Protein AF-A0A5C7M195-F1 (afdb_monomer_lite)

Radius of gyration: 13.65 Å; chains: 1; bounding box: 25×38×31 Å

Secondary structure (DSSP, 8-state):
---SSGGG--SHHHHHHHHHHHHHTTPPEEHHHHHTTTS-HHHHHHHHTTTS-EEEEEEEEE-TTS-EEEEEEEEEGGGGTTS---

Sequence (86 aa):
MTPKHLWQCQNLDEQVAWCEARLLAGATLSDPGIWLGGADPDTVIRQLRKKHDIQTVRCERKDAAGTTHKVTGWKLRNHEAGLQTT

pLDDT: mean 81.84, std 14.3, range [38.47, 93.69]

Foldseek 3Di:
DQDPALLPDPDLVSNLVNVLVCLVVFHKAWQVRSVVSVDRPCVSVVVVVVPAQKDKDWDWDADPVRDIDTTIIIHGPCPVVPPDDD

Structure (mmCIF, N/CA/C/O backbone):
data_AF-A0A5C7M195-F1
#
_entry.id   AF-A0A5C7M195-F1
#
loop_
_atom_site.group_PDB
_atom_site.id
_atom_site.type_symbol
_atom_site.label_atom_id
_atom_site.label_alt_id
_atom_site.label_comp_id
_atom_site.label_asym_id
_atom_site.label_entity_id
_atom_site.label_seq_id
_atom_site.pdbx_PDB_ins_code
_atom_site.Cartn_x
_atom_site.Cartn_y
_atom_site.Cartn_z
_atom_site.occupancy
_atom_site.B_iso_or_equiv
_atom_site.auth_seq_id
_atom_site.auth_comp_id
_atom_site.auth_asym_id
_atom_site.auth_atom_id
_atom_site.pdbx_PDB_model_num
ATOM 1 N N . MET A 1 1 ? 12.087 -12.453 -9.077 1.00 51.69 1 MET A N 1
ATOM 2 C CA . MET A 1 1 ? 12.246 -12.119 -7.643 1.00 51.69 1 MET A CA 1
ATOM 3 C C . MET A 1 1 ? 11.325 -10.954 -7.344 1.00 51.69 1 MET A C 1
ATOM 5 O O . MET A 1 1 ? 11.412 -9.970 -8.061 1.00 51.69 1 MET A O 1
ATOM 9 N N . THR A 1 2 ? 10.451 -11.053 -6.343 1.00 56.94 2 THR A N 1
ATOM 10 C CA . THR A 1 2 ? 9.655 -9.895 -5.906 1.00 56.94 2 THR A CA 1
ATOM 11 C C . THR A 1 2 ? 10.580 -8.908 -5.184 1.00 56.94 2 THR A C 1
ATOM 13 O O . THR A 1 2 ? 11.339 -9.350 -4.313 1.00 56.94 2 THR A O 1
ATOM 16 N N . PRO A 1 3 ? 10.581 -7.609 -5.534 1.00 65.06 3 PRO A N 1
ATOM 17 C CA . PRO A 1 3 ? 11.416 -6.613 -4.865 1.00 65.06 3 PRO A CA 1
ATOM 18 C C . PRO A 1 3 ? 11.159 -6.599 -3.351 1.00 65.06 3 PRO A C 1
ATOM 20 O O . PRO A 1 3 ? 10.036 -6.812 -2.895 1.00 65.06 3 PRO A O 1
ATOM 23 N N . LYS A 1 4 ? 12.199 -6.369 -2.539 1.00 73.88 4 LYS A N 1
ATOM 24 C CA . LYS A 1 4 ? 12.048 -6.346 -1.070 1.00 73.88 4 LYS A CA 1
ATOM 25 C C . LYS A 1 4 ? 11.351 -5.067 -0.604 1.00 73.88 4 LYS A C 1
ATOM 27 O O . LYS A 1 4 ? 10.589 -5.102 0.360 1.00 73.88 4 LYS A O 1
ATOM 32 N N . HIS A 1 5 ? 11.559 -3.961 -1.317 1.00 80.38 5 HIS A N 1
ATOM 33 C CA . HIS A 1 5 ? 10.959 -2.661 -1.027 1.00 80.38 5 HIS A CA 1
ATOM 34 C C . HIS A 1 5 ? 10.318 -2.041 -2.269 1.00 80.38 5 HIS A C 1
ATOM 36 O O . HIS A 1 5 ? 10.811 -2.227 -3.377 1.00 80.38 5 HIS A O 1
ATOM 42 N N . LEU A 1 6 ? 9.265 -1.242 -2.070 1.00 80.56 6 LEU A N 1
ATOM 43 C CA . LEU A 1 6 ? 8.519 -0.620 -3.166 1.00 80.56 6 LEU A CA 1
ATOM 44 C C . LEU A 1 6 ? 9.395 0.265 -4.075 1.00 80.56 6 LEU A C 1
ATOM 46 O O . LEU A 1 6 ? 9.247 0.200 -5.287 1.00 80.56 6 LEU A O 1
ATOM 50 N N . TRP A 1 7 ? 10.364 1.006 -3.520 1.00 79.88 7 TRP A N 1
ATOM 51 C CA . TRP A 1 7 ? 11.292 1.852 -4.297 1.00 79.88 7 TRP A CA 1
ATOM 52 C C . TRP A 1 7 ? 12.210 1.070 -5.253 1.00 79.88 7 TRP A C 1
ATOM 54 O O . TRP A 1 7 ? 12.848 1.666 -6.112 1.00 79.88 7 TRP A O 1
ATOM 64 N N . GLN A 1 8 ? 12.303 -0.254 -5.095 1.00 84.62 8 GLN A N 1
ATOM 65 C CA . GLN A 1 8 ? 13.098 -1.126 -5.964 1.00 84.62 8 GLN A CA 1
ATOM 66 C C . GLN A 1 8 ? 12.310 -1.622 -7.183 1.00 84.62 8 GLN A C 1
ATOM 68 O O . GLN A 1 8 ? 12.890 -2.290 -8.036 1.00 84.62 8 GLN A O 1
ATOM 73 N N . CYS A 1 9 ? 11.004 -1.351 -7.248 1.00 85.50 9 CYS A N 1
ATOM 74 C CA . CYS A 1 9 ? 10.172 -1.719 -8.388 1.00 85.50 9 CYS A CA 1
ATOM 75 C C . CYS A 1 9 ? 10.500 -0.811 -9.579 1.00 85.50 9 CYS A C 1
ATOM 77 O O . CYS A 1 9 ? 10.572 0.408 -9.430 1.00 85.50 9 CYS A O 1
ATOM 79 N N . GLN A 1 10 ? 10.672 -1.396 -10.760 1.00 84.38 10 GLN A N 1
ATOM 80 C CA . GLN A 1 10 ? 11.074 -0.677 -11.973 1.00 84.38 10 GLN A CA 1
ATOM 81 C C . GLN A 1 10 ? 9.886 -0.155 -12.789 1.00 84.38 10 GLN A C 1
ATOM 83 O O . GLN A 1 10 ? 10.057 0.685 -13.670 1.00 84.38 10 GLN A O 1
ATOM 88 N N . ASN A 1 11 ? 8.683 -0.664 -12.527 1.00 86.75 11 ASN A N 1
ATOM 89 C CA . ASN A 1 11 ? 7.469 -0.337 -13.267 1.00 86.75 11 ASN A CA 1
ATOM 90 C C . ASN A 1 11 ? 6.217 -0.475 -12.383 1.00 86.75 11 ASN A C 1
ATOM 92 O O . ASN A 1 11 ? 6.271 -0.989 -11.262 1.00 86.75 11 ASN A O 1
ATOM 96 N N . LEU A 1 12 ? 5.079 -0.012 -12.908 1.00 86.38 12 LEU A N 1
ATOM 97 C CA . LEU A 1 12 ? 3.798 -0.019 -12.201 1.00 86.38 12 LEU A CA 1
ATOM 98 C C . LEU A 1 12 ? 3.320 -1.435 -11.852 1.00 86.38 12 LEU A C 1
ATOM 100 O O . LEU A 1 12 ? 2.786 -1.638 -10.765 1.00 86.38 12 LEU A O 1
ATOM 104 N N . ASP A 1 13 ? 3.523 -2.414 -12.732 1.00 87.56 13 ASP A N 1
ATOM 105 C CA . ASP A 1 13 ? 3.064 -3.787 -12.496 1.00 87.56 13 ASP A CA 1
ATOM 106 C C . ASP A 1 13 ? 3.806 -4.427 -11.315 1.00 87.56 13 ASP A C 1
ATOM 108 O O . ASP A 1 13 ? 3.189 -5.056 -10.453 1.00 87.56 13 ASP A O 1
ATOM 112 N N . GLU A 1 14 ? 5.117 -4.197 -11.207 1.00 87.50 14 GLU A N 1
ATOM 113 C CA . GLU A 1 14 ? 5.919 -4.610 -10.053 1.00 87.50 14 GLU A CA 1
ATOM 114 C C . GLU A 1 14 ? 5.473 -3.914 -8.763 1.00 87.50 14 GLU A C 1
ATOM 116 O O . GLU A 1 14 ? 5.373 -4.561 -7.718 1.00 87.50 14 GLU A O 1
ATOM 121 N N . GLN A 1 15 ? 5.153 -2.618 -8.828 1.00 86.88 15 GLN A N 1
ATOM 122 C CA . GLN A 1 15 ? 4.643 -1.862 -7.679 1.00 86.88 15 GLN A CA 1
ATOM 123 C C . GLN A 1 15 ? 3.285 -2.399 -7.209 1.00 86.88 15 GLN A C 1
ATOM 125 O O . GLN A 1 15 ? 3.070 -2.567 -6.004 1.00 86.88 15 GLN A O 1
ATOM 130 N N . VAL A 1 16 ? 2.382 -2.710 -8.144 1.00 90.62 16 VAL A N 1
ATOM 131 C CA . VAL A 1 16 ? 1.075 -3.321 -7.862 1.00 90.62 16 VAL A CA 1
ATOM 132 C C . VAL A 1 16 ? 1.261 -4.699 -7.233 1.00 90.62 16 VAL A C 1
ATOM 134 O O . VAL A 1 16 ? 0.694 -4.942 -6.169 1.00 90.62 16 VAL A O 1
ATOM 137 N N . ALA A 1 17 ? 2.097 -5.563 -7.814 1.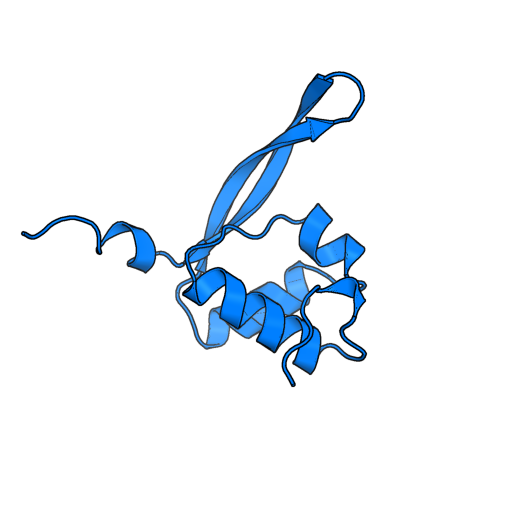00 90.12 17 ALA A N 1
ATOM 138 C CA . ALA A 1 17 ? 2.372 -6.897 -7.279 1.00 90.12 17 ALA A CA 1
ATOM 139 C C . ALA A 1 17 ? 3.007 -6.846 -5.878 1.00 90.12 17 ALA A C 1
ATOM 141 O O . ALA A 1 17 ? 2.670 -7.643 -4.999 1.00 90.12 17 ALA A O 1
ATOM 142 N N . TRP A 1 18 ? 3.895 -5.879 -5.630 1.00 91.00 18 TRP A N 1
ATOM 143 C CA . TRP A 1 18 ? 4.477 -5.666 -4.307 1.00 91.00 18 TRP A CA 1
ATOM 144 C C . TRP A 1 18 ? 3.419 -5.238 -3.284 1.00 91.00 18 TRP A C 1
ATOM 146 O O . TRP A 1 18 ? 3.349 -5.788 -2.182 1.00 91.00 18 TRP A O 1
ATOM 156 N N . CYS A 1 19 ? 2.571 -4.272 -3.647 1.00 91.00 19 CYS A N 1
ATOM 157 C CA . CYS A 1 19 ? 1.501 -3.781 -2.781 1.00 91.00 19 CYS A CA 1
ATOM 158 C C . CYS A 1 19 ? 0.475 -4.880 -2.478 1.00 91.00 19 CYS A C 1
ATOM 160 O O . CYS A 1 19 ? 0.066 -5.037 -1.328 1.00 91.00 19 CYS A O 1
ATOM 162 N N . GLU A 1 20 ? 0.117 -5.680 -3.482 1.00 91.69 20 GLU A N 1
ATOM 163 C CA . GLU A 1 20 ? -0.735 -6.862 -3.351 1.00 91.69 20 GLU A CA 1
ATOM 164 C C . GLU A 1 20 ? -0.164 -7.850 -2.330 1.00 91.69 20 GLU A C 1
ATOM 166 O O . GLU A 1 20 ? -0.843 -8.193 -1.364 1.00 91.69 20 GLU A O 1
ATOM 171 N N . ALA A 1 21 ? 1.109 -8.235 -2.475 1.00 90.50 21 ALA A N 1
ATOM 172 C CA . ALA A 1 21 ? 1.769 -9.167 -1.562 1.00 90.50 21 ALA A CA 1
ATOM 173 C C . ALA A 1 21 ? 1.790 -8.658 -0.110 1.00 90.50 21 ALA A C 1
ATOM 175 O O . ALA A 1 21 ? 1.628 -9.433 0.830 1.00 90.50 21 ALA A O 1
ATOM 176 N N . ARG A 1 22 ? 1.964 -7.347 0.096 1.00 89.38 22 ARG A N 1
ATOM 177 C CA . ARG A 1 22 ? 1.976 -6.744 1.438 1.00 89.38 22 ARG A CA 1
ATOM 178 C C . ARG A 1 22 ? 0.585 -6.694 2.056 1.00 89.38 22 ARG A C 1
ATOM 180 O O . ARG A 1 22 ? 0.449 -7.025 3.231 1.00 89.38 22 ARG A O 1
ATOM 187 N N . LEU A 1 23 ? -0.430 -6.327 1.279 1.00 90.50 23 LEU A N 1
ATOM 188 C CA . LEU A 1 23 ? -1.824 -6.352 1.720 1.00 90.50 23 LEU A CA 1
ATOM 189 C C . LEU A 1 23 ? -2.266 -7.774 2.086 1.00 90.50 23 LEU A C 1
ATOM 191 O O . LEU A 1 23 ? -2.861 -7.965 3.143 1.00 90.50 23 LEU A O 1
ATOM 195 N N . LEU A 1 24 ? -1.921 -8.765 1.257 1.00 88.69 24 LEU A N 1
ATOM 196 C CA . LEU A 1 24 ? -2.191 -10.187 1.505 1.00 88.69 24 LEU A CA 1
ATOM 197 C C . LEU A 1 24 ? -1.432 -10.745 2.716 1.00 88.69 24 LEU A C 1
ATOM 199 O O . LEU A 1 24 ? -1.879 -11.712 3.315 1.00 88.69 24 LEU A O 1
ATOM 203 N N . ALA A 1 25 ? -0.314 -10.130 3.105 1.00 87.56 25 ALA A N 1
ATOM 204 C CA . ALA A 1 25 ? 0.390 -10.435 4.350 1.00 87.56 25 ALA A CA 1
ATOM 205 C C . ALA A 1 25 ? -0.207 -9.714 5.580 1.00 87.56 25 ALA A C 1
ATOM 207 O O . ALA A 1 25 ? 0.400 -9.718 6.650 1.00 87.56 25 ALA A O 1
ATOM 208 N N . GLY A 1 26 ? -1.354 -9.041 5.432 1.00 85.94 26 GLY A N 1
ATOM 209 C CA . GLY A 1 26 ? -2.027 -8.299 6.499 1.00 85.94 26 GLY A CA 1
ATOM 210 C C . GLY A 1 26 ? -1.447 -6.909 6.778 1.00 85.94 26 GLY A C 1
ATOM 211 O O . GLY A 1 26 ? -1.835 -6.268 7.756 1.00 85.94 26 GLY A O 1
ATOM 212 N N . ALA A 1 27 ? -0.527 -6.406 5.948 1.00 87.62 27 ALA A N 1
ATOM 213 C CA . ALA A 1 27 ? -0.001 -5.058 6.126 1.00 87.62 27 ALA A CA 1
ATOM 214 C C . ALA A 1 27 ? -1.055 -4.001 5.765 1.00 87.62 27 ALA A C 1
ATOM 216 O O . ALA A 1 27 ? -1.875 -4.182 4.867 1.00 87.62 27 ALA A O 1
ATOM 217 N N . THR A 1 28 ? -0.978 -2.846 6.426 1.00 90.38 28 THR A N 1
ATOM 218 C CA . THR A 1 28 ? -1.688 -1.638 5.992 1.00 90.38 28 THR A CA 1
ATOM 219 C C . THR A 1 28 ? -0.740 -0.786 5.158 1.00 90.38 28 THR A C 1
ATOM 221 O O . THR A 1 28 ? 0.342 -0.420 5.622 1.00 90.38 28 THR A O 1
ATOM 224 N N . LEU A 1 29 ? -1.131 -0.468 3.927 1.00 89.94 29 LEU A N 1
ATOM 225 C CA . LEU A 1 29 ? -0.389 0.459 3.073 1.00 89.94 29 LEU A CA 1
ATOM 226 C C . LEU A 1 29 ? -0.851 1.887 3.352 1.00 89.94 29 LEU A C 1
ATOM 228 O O . LEU A 1 29 ? -2.031 2.106 3.598 1.00 89.94 29 LEU A O 1
ATOM 232 N N . SER A 1 30 ? 0.057 2.859 3.316 1.00 88.31 30 SER A N 1
ATOM 233 C CA . SER A 1 30 ? -0.273 4.280 3.495 1.00 88.31 30 SER A CA 1
ATOM 234 C C . SER A 1 30 ? 0.085 5.080 2.255 1.00 88.31 30 SER A C 1
ATOM 236 O O . SER A 1 30 ? 1.016 4.715 1.535 1.00 88.31 30 SER A O 1
ATOM 238 N N . ASP A 1 31 ? -0.631 6.180 2.043 1.00 83.38 31 ASP A N 1
ATOM 239 C CA . ASP A 1 31 ? -0.457 7.073 0.898 1.00 83.38 31 ASP A CA 1
ATOM 240 C C . ASP A 1 31 ? 1.003 7.539 0.708 1.00 83.38 31 ASP A C 1
ATOM 242 O O . ASP A 1 31 ? 1.578 7.234 -0.342 1.00 83.38 31 ASP A O 1
ATOM 246 N N . PRO A 1 32 ? 1.705 8.067 1.739 1.00 77.56 32 PRO A N 1
ATOM 247 C CA . PRO A 1 32 ? 3.118 8.418 1.596 1.00 77.56 32 PRO A CA 1
ATOM 248 C C . PRO A 1 32 ? 4.011 7.212 1.289 1.00 77.56 32 PRO A C 1
ATOM 250 O O . PRO A 1 32 ? 5.039 7.350 0.637 1.00 77.56 32 PRO A O 1
ATOM 253 N N . GLY A 1 33 ? 3.649 6.025 1.786 1.00 77.81 33 GLY A N 1
ATOM 254 C CA . GLY A 1 33 ? 4.420 4.804 1.565 1.00 77.81 33 GLY A CA 1
ATOM 255 C C . GLY A 1 33 ? 4.382 4.341 0.111 1.00 77.81 33 GLY A C 1
ATOM 256 O O . GLY A 1 33 ? 5.405 3.886 -0.394 1.00 77.81 33 GLY A O 1
ATOM 257 N N . ILE A 1 34 ? 3.231 4.481 -0.555 1.00 79.56 34 ILE A N 1
ATOM 258 C CA . ILE A 1 34 ? 3.087 4.142 -1.975 1.00 79.56 34 ILE A CA 1
ATOM 259 C C . ILE A 1 34 ? 3.715 5.230 -2.851 1.00 79.56 34 ILE A C 1
ATOM 261 O O . ILE A 1 34 ? 4.483 4.919 -3.761 1.00 79.56 34 ILE A O 1
ATOM 265 N N . TRP A 1 35 ? 3.471 6.498 -2.510 1.00 81.06 35 TRP A N 1
ATOM 266 C CA . TRP A 1 35 ? 3.994 7.643 -3.252 1.00 81.06 35 TRP A CA 1
ATOM 267 C C . TRP A 1 35 ? 5.529 7.676 -3.282 1.00 81.06 35 TRP A C 1
ATOM 269 O O . TRP A 1 35 ? 6.131 7.830 -4.342 1.00 81.06 35 TRP A O 1
ATOM 279 N N . LEU A 1 36 ? 6.189 7.421 -2.143 1.00 74.25 36 LEU A N 1
ATOM 280 C CA . LEU A 1 36 ? 7.657 7.328 -2.063 1.00 74.25 36 LEU A CA 1
ATOM 281 C C . LEU A 1 36 ? 8.244 6.155 -2.865 1.00 74.25 36 LEU A C 1
ATOM 283 O O . LEU A 1 36 ? 9.442 6.135 -3.134 1.00 74.25 36 LEU A O 1
ATOM 287 N N . GLY A 1 37 ? 7.420 5.179 -3.248 1.00 71.38 37 GLY A N 1
ATOM 288 C CA . GLY A 1 37 ? 7.801 4.105 -4.160 1.00 71.38 37 GLY A CA 1
ATOM 289 C C . GLY A 1 37 ? 7.797 4.498 -5.637 1.00 71.38 37 GLY A C 1
ATOM 290 O O . GLY A 1 37 ? 8.136 3.662 -6.470 1.00 71.38 37 GLY A O 1
ATOM 291 N N . GLY A 1 38 ? 7.411 5.738 -5.962 1.00 74.12 38 GLY A N 1
ATOM 292 C CA . GLY A 1 38 ? 7.349 6.262 -7.328 1.00 74.12 38 GLY A CA 1
ATOM 293 C C . GLY A 1 38 ? 6.029 5.993 -8.053 1.00 74.12 38 GLY A C 1
ATOM 294 O O . GLY A 1 38 ? 5.949 6.230 -9.255 1.00 74.12 38 GLY A O 1
ATOM 295 N N . ALA A 1 39 ? 5.007 5.494 -7.352 1.00 77.19 39 ALA A N 1
ATOM 296 C CA . ALA A 1 39 ? 3.687 5.220 -7.914 1.00 77.19 39 ALA A CA 1
ATOM 297 C C . ALA A 1 39 ? 2.668 6.271 -7.472 1.00 77.19 39 ALA A C 1
ATOM 299 O O . ALA A 1 39 ? 2.706 6.727 -6.331 1.00 77.19 39 ALA A O 1
ATOM 300 N N . ASP A 1 40 ? 1.688 6.562 -8.326 1.00 85.75 40 ASP A N 1
ATOM 301 C CA . ASP A 1 40 ? 0.457 7.218 -7.888 1.00 85.75 40 ASP A CA 1
ATOM 302 C C . ASP A 1 40 ? -0.373 6.241 -7.018 1.00 85.75 40 ASP A C 1
ATOM 304 O O . ASP A 1 40 ? -0.808 5.197 -7.531 1.00 85.75 40 ASP A O 1
ATOM 308 N N . PRO A 1 41 ? -0.594 6.529 -5.716 1.00 86.19 41 PRO A N 1
ATOM 309 C CA . PRO A 1 41 ? -1.277 5.615 -4.801 1.00 86.19 41 PRO A CA 1
ATOM 310 C C . PRO A 1 41 ? -2.680 5.234 -5.267 1.00 86.19 41 PRO A C 1
ATOM 312 O O . PRO A 1 41 ? -3.058 4.061 -5.210 1.00 86.19 41 PRO A O 1
ATOM 315 N N . ASP A 1 42 ? -3.428 6.197 -5.800 1.00 87.69 42 ASP A N 1
ATOM 316 C CA . ASP A 1 42 ? -4.790 5.973 -6.276 1.00 87.69 42 ASP A CA 1
ATOM 317 C C . ASP A 1 42 ? -4.820 5.011 -7.465 1.00 87.69 42 ASP A C 1
ATOM 319 O O . ASP A 1 42 ? -5.676 4.123 -7.537 1.00 87.69 42 ASP A O 1
ATOM 323 N N . THR A 1 43 ? -3.861 5.122 -8.384 1.00 90.50 43 THR A N 1
ATOM 324 C CA . THR A 1 43 ? -3.730 4.199 -9.513 1.00 90.50 43 THR A CA 1
ATOM 325 C C . THR A 1 43 ? -3.430 2.776 -9.060 1.00 90.50 43 THR A C 1
ATOM 327 O O . THR A 1 43 ? -4.117 1.854 -9.512 1.00 90.50 43 THR A O 1
ATOM 330 N N . VAL A 1 44 ? -2.482 2.587 -8.139 1.00 90.88 44 VAL A N 1
ATOM 331 C CA . VAL A 1 44 ? -2.147 1.262 -7.590 1.00 90.88 44 VAL A CA 1
ATOM 332 C C . VAL A 1 44 ? -3.361 0.644 -6.894 1.00 90.88 44 VAL A C 1
ATOM 334 O O . VAL A 1 44 ? -3.782 -0.466 -7.226 1.00 90.88 44 VAL A O 1
ATOM 337 N N . ILE A 1 45 ? -3.987 1.378 -5.972 1.00 92.44 45 ILE A N 1
ATOM 338 C CA . IL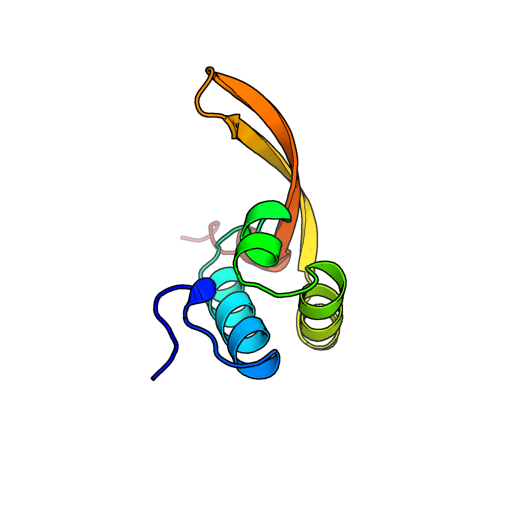E A 1 45 ? -5.121 0.869 -5.194 1.00 92.44 45 ILE A CA 1
ATOM 339 C C . ILE A 1 45 ? -6.338 0.597 -6.081 1.00 92.44 45 ILE A C 1
ATOM 341 O O . ILE A 1 45 ? -7.028 -0.404 -5.888 1.00 92.44 45 ILE A O 1
ATOM 345 N N . ARG A 1 46 ? -6.597 1.432 -7.093 1.00 93.25 46 ARG A N 1
ATOM 346 C CA . ARG A 1 46 ? -7.668 1.204 -8.075 1.00 93.25 46 ARG A CA 1
ATOM 347 C C . ARG A 1 46 ? -7.470 -0.092 -8.853 1.00 93.25 46 ARG A C 1
ATOM 349 O O . ARG A 1 46 ? -8.456 -0.773 -9.118 1.00 93.25 46 ARG A O 1
ATOM 356 N N . GLN A 1 47 ? -6.239 -0.448 -9.226 1.00 92.75 47 GLN A N 1
ATOM 357 C CA . GLN A 1 47 ? -5.976 -1.740 -9.864 1.00 92.75 47 GLN A CA 1
ATOM 358 C C . GLN A 1 47 ? -6.219 -2.903 -8.903 1.00 92.75 47 GLN A C 1
ATOM 360 O O . GLN A 1 47 ? -6.876 -3.876 -9.272 1.00 92.75 47 GLN A O 1
ATOM 365 N N . LEU A 1 48 ? -5.754 -2.779 -7.660 1.00 92.44 48 LEU A N 1
ATOM 366 C CA . LEU A 1 48 ? -5.911 -3.823 -6.651 1.00 92.44 48 LEU A CA 1
ATOM 367 C C . LEU A 1 48 ? -7.379 -4.047 -6.265 1.00 92.44 48 LEU A C 1
ATOM 369 O O . LEU A 1 48 ? -7.800 -5.189 -6.107 1.00 92.44 48 LEU A O 1
ATOM 373 N N . ARG A 1 49 ? -8.192 -2.986 -6.214 1.00 93.69 49 ARG A N 1
ATOM 374 C CA . ARG A 1 49 ? -9.642 -3.060 -5.955 1.00 93.69 49 ARG A CA 1
ATOM 375 C C . ARG A 1 49 ? -10.436 -3.826 -7.009 1.00 93.69 49 ARG A C 1
ATOM 377 O O . ARG A 1 49 ? -11.546 -4.258 -6.726 1.00 93.69 49 ARG A O 1
ATOM 384 N N . LYS A 1 50 ? -9.891 -4.017 -8.214 1.00 93.31 50 LYS A N 1
ATOM 385 C CA . LYS A 1 50 ? -10.517 -4.883 -9.229 1.00 93.31 50 LYS A CA 1
ATOM 386 C C . LYS A 1 50 ? -10.423 -6.367 -8.862 1.00 93.31 50 LYS A C 1
ATOM 388 O O . LYS A 1 50 ? -11.160 -7.166 -9.425 1.00 93.31 50 LYS A O 1
ATOM 393 N N . LYS A 1 51 ? -9.490 -6.727 -7.975 1.00 92.50 51 LYS A N 1
ATOM 394 C CA . LYS A 1 51 ? -9.157 -8.111 -7.612 1.00 92.50 51 LYS A CA 1
ATOM 395 C C . LYS A 1 51 ? -9.449 -8.431 -6.143 1.00 92.50 51 LYS A C 1
ATOM 397 O O . LYS A 1 51 ? -9.746 -9.575 -5.828 1.00 92.50 51 LYS A O 1
ATOM 402 N N . HIS A 1 52 ? -9.374 -7.434 -5.260 1.00 91.12 52 HIS A N 1
ATOM 403 C CA . HIS A 1 52 ? -9.447 -7.602 -3.807 1.00 91.12 52 HIS A CA 1
ATOM 404 C C . HIS A 1 52 ? -10.428 -6.626 -3.163 1.00 91.12 52 HIS A C 1
ATOM 406 O O . HIS A 1 52 ? -10.517 -5.467 -3.571 1.00 91.12 52 HIS A O 1
ATOM 412 N N . ASP A 1 53 ? -11.091 -7.055 -2.086 1.00 93.12 53 ASP A N 1
ATOM 413 C CA . ASP A 1 53 ? -11.914 -6.161 -1.265 1.00 93.12 53 ASP A CA 1
ATOM 414 C C . ASP A 1 53 ? -11.035 -5.332 -0.313 1.00 93.12 53 ASP A C 1
ATOM 416 O O . ASP A 1 53 ? -10.701 -5.738 0.806 1.00 93.12 53 ASP A O 1
ATOM 420 N N . ILE A 1 54 ? -10.608 -4.166 -0.800 1.00 92.88 54 ILE A N 1
ATOM 421 C CA . ILE A 1 54 ? -9.727 -3.238 -0.088 1.00 92.88 54 ILE A CA 1
ATOM 422 C C . ILE A 1 54 ? -10.538 -2.085 0.490 1.00 92.88 54 ILE A C 1
ATOM 424 O O . ILE A 1 54 ? -11.079 -1.244 -0.240 1.00 92.88 54 ILE A O 1
ATOM 428 N N . GLN A 1 55 ? -10.513 -1.971 1.814 1.00 93.38 55 GLN A N 1
ATOM 429 C CA . GLN A 1 55 ? -11.093 -0.841 2.527 1.00 93.38 55 GLN A CA 1
ATOM 430 C C . GLN A 1 55 ? -10.068 0.277 2.742 1.00 93.38 55 GLN A C 1
ATOM 432 O O . GLN A 1 55 ? -8.883 0.032 2.976 1.00 93.38 55 GLN A O 1
ATOM 437 N N . THR A 1 56 ? -10.546 1.519 2.673 1.00 92.44 56 THR A N 1
ATOM 438 C CA . THR A 1 56 ? -9.776 2.696 3.086 1.00 92.44 56 THR A CA 1
ATOM 439 C C . THR A 1 56 ? -9.880 2.852 4.599 1.00 92.44 56 THR A C 1
ATOM 441 O O . THR A 1 56 ? -10.974 2.801 5.155 1.00 92.44 56 THR A O 1
ATOM 444 N N . VAL A 1 57 ? -8.751 3.082 5.257 1.00 90.25 57 VAL A N 1
ATOM 445 C CA . VAL A 1 57 ? -8.647 3.333 6.697 1.00 90.25 57 VAL A CA 1
ATOM 446 C C . VAL A 1 57 ? -7.927 4.654 6.956 1.00 90.25 57 VAL A C 1
ATOM 448 O O . VAL A 1 57 ? -7.189 5.158 6.108 1.00 90.25 57 VAL A O 1
ATOM 451 N N . ARG A 1 58 ? -8.153 5.240 8.133 1.00 89.06 58 ARG A N 1
ATOM 452 C CA . ARG A 1 58 ? -7.370 6.381 8.618 1.00 89.06 58 ARG A CA 1
ATOM 453 C C . ARG A 1 58 ? -6.252 5.848 9.500 1.00 89.06 58 ARG A C 1
ATOM 455 O O . ARG A 1 58 ? -6.525 5.158 10.475 1.00 89.06 58 ARG A O 1
ATOM 462 N N . CYS A 1 59 ? -5.018 6.170 9.142 1.00 84.69 59 CYS A N 1
ATOM 463 C CA . CYS A 1 59 ? -3.836 5.798 9.905 1.00 84.69 59 CYS A CA 1
ATOM 464 C C . CYS A 1 59 ? -3.222 7.042 10.534 1.00 84.69 59 CYS A C 1
ATOM 466 O O . CYS A 1 59 ? -3.348 8.147 10.006 1.00 84.69 59 CYS A O 1
ATOM 468 N N . GLU A 1 60 ? -2.512 6.851 11.635 1.00 87.44 60 GLU A N 1
ATOM 469 C CA . GLU A 1 60 ? -1.715 7.898 12.257 1.00 87.44 60 GLU A CA 1
ATOM 470 C C . GLU A 1 60 ? -0.235 7.585 12.053 1.00 87.44 60 GLU A C 1
ATOM 472 O O . GLU A 1 60 ? 0.212 6.456 12.261 1.00 87.44 60 GLU A O 1
ATOM 477 N N . ARG A 1 61 ? 0.532 8.582 11.612 1.00 81.06 61 ARG A N 1
ATOM 478 C CA . ARG A 1 61 ? 1.981 8.478 11.448 1.00 81.06 61 ARG A CA 1
ATOM 479 C C . ARG A 1 61 ? 2.648 9.613 12.202 1.00 81.06 61 ARG A C 1
ATOM 481 O O . ARG A 1 61 ? 2.308 10.771 11.987 1.00 81.06 61 ARG A O 1
ATOM 488 N N . LYS A 1 62 ? 3.628 9.285 13.041 1.00 83.94 62 LYS A N 1
ATOM 489 C CA . LYS A 1 62 ? 4.507 10.290 13.639 1.00 83.94 62 LYS A CA 1
ATOM 490 C C . LYS A 1 62 ? 5.637 10.646 12.683 1.00 83.94 62 LYS A C 1
ATOM 492 O O . LYS A 1 62 ? 6.243 9.753 12.086 1.00 83.94 62 LYS A O 1
ATOM 497 N N . ASP A 1 63 ? 5.886 11.936 12.516 1.00 83.19 63 ASP A N 1
ATOM 498 C CA . ASP A 1 63 ? 7.062 12.432 11.807 1.00 83.19 63 ASP A CA 1
ATOM 499 C C . ASP A 1 63 ? 8.306 12.453 12.714 1.00 83.19 63 ASP A C 1
ATOM 501 O O . ASP A 1 63 ? 8.254 12.085 13.890 1.00 83.19 63 ASP A O 1
ATOM 505 N N . ALA A 1 64 ? 9.443 12.875 12.153 1.00 81.62 64 ALA A N 1
ATOM 506 C CA . ALA A 1 64 ? 10.711 12.962 12.878 1.00 81.62 64 ALA A CA 1
ATOM 507 C C . ALA A 1 64 ? 10.704 14.013 14.006 1.00 81.62 64 ALA A C 1
ATOM 509 O O . ALA A 1 64 ? 11.513 13.918 14.924 1.00 81.62 64 ALA A O 1
ATOM 510 N N . ALA A 1 65 ? 9.790 14.987 13.959 1.00 89.19 65 ALA A N 1
ATOM 511 C CA . ALA A 1 65 ? 9.597 15.990 15.004 1.00 89.19 65 ALA A CA 1
ATOM 512 C C . ALA A 1 65 ? 8.627 15.514 16.107 1.00 89.19 65 ALA A C 1
ATOM 514 O O . ALA A 1 65 ? 8.384 16.238 17.069 1.00 89.19 65 ALA A O 1
ATOM 515 N N . GLY A 1 66 ? 8.070 14.303 15.985 1.00 89.00 66 GLY A N 1
ATOM 516 C CA . GLY A 1 66 ? 7.111 13.729 16.929 1.00 89.00 66 GLY A CA 1
ATOM 517 C C . GLY A 1 66 ? 5.656 14.143 16.688 1.00 89.00 66 GLY A C 1
ATOM 518 O O . GLY A 1 66 ? 4.773 13.721 17.442 1.00 89.00 66 GLY A O 1
ATOM 519 N N . THR A 1 67 ? 5.373 14.911 15.635 1.00 90.56 67 THR A N 1
ATOM 520 C CA . THR A 1 67 ? 4.014 15.343 15.287 1.00 90.56 67 THR A CA 1
ATOM 521 C C . THR A 1 67 ? 3.246 14.183 14.672 1.00 90.56 67 THR A C 1
ATOM 523 O O . THR A 1 67 ? 3.753 13.480 13.798 1.00 90.56 67 THR A O 1
ATOM 526 N N . THR A 1 68 ? 2.009 13.969 15.126 1.00 89.25 68 THR A N 1
ATOM 527 C CA . THR A 1 68 ? 1.144 12.900 14.612 1.00 89.25 68 THR A CA 1
ATOM 528 C C . THR A 1 68 ? 0.282 13.423 13.471 1.00 89.25 68 THR A C 1
ATOM 530 O O . THR A 1 68 ? -0.519 14.336 13.654 1.00 89.25 68 THR A O 1
ATOM 533 N N . HIS A 1 69 ? 0.421 12.807 12.303 1.00 82.31 69 HIS A N 1
ATOM 534 C CA . HIS A 1 69 ? -0.321 13.136 11.092 1.00 82.31 69 HIS A CA 1
ATOM 535 C C . HIS A 1 69 ? -1.349 12.056 10.791 1.00 82.31 69 HIS A C 1
ATOM 537 O O . HIS A 1 69 ? -1.030 10.865 10.794 1.00 82.31 69 HIS A O 1
ATOM 543 N N . LYS A 1 70 ? -2.577 12.475 10.481 1.00 86.50 70 LYS A N 1
ATOM 544 C CA . LYS A 1 70 ? -3.615 11.576 9.972 1.00 86.50 70 LYS A CA 1
ATOM 545 C C . LYS A 1 70 ? -3.404 11.384 8.477 1.00 86.50 70 LYS A C 1
ATOM 547 O O . LYS A 1 70 ? -3.502 12.338 7.712 1.00 86.50 70 LYS A O 1
ATOM 552 N N . VAL A 1 71 ? -3.148 10.152 8.065 1.00 87.69 71 VAL A N 1
ATOM 553 C CA . VAL A 1 71 ? -2.921 9.782 6.667 1.00 87.69 71 VAL A CA 1
ATOM 554 C C . VAL A 1 71 ? -3.966 8.781 6.198 1.00 87.69 71 VAL A C 1
ATOM 556 O O . VAL A 1 71 ? -4.585 8.059 6.985 1.00 87.69 71 VAL A O 1
ATOM 559 N N . THR A 1 72 ? -4.183 8.750 4.890 1.00 89.69 72 THR A N 1
ATOM 560 C CA . THR A 1 72 ? -4.996 7.716 4.255 1.00 89.69 72 THR A CA 1
ATOM 561 C C . THR A 1 72 ? -4.184 6.427 4.169 1.00 89.69 72 THR A C 1
ATOM 563 O O . THR A 1 72 ? -3.008 6.444 3.796 1.00 89.69 72 THR A O 1
ATOM 566 N N . GLY A 1 73 ? -4.806 5.312 4.535 1.00 91.00 73 GLY A N 1
ATOM 567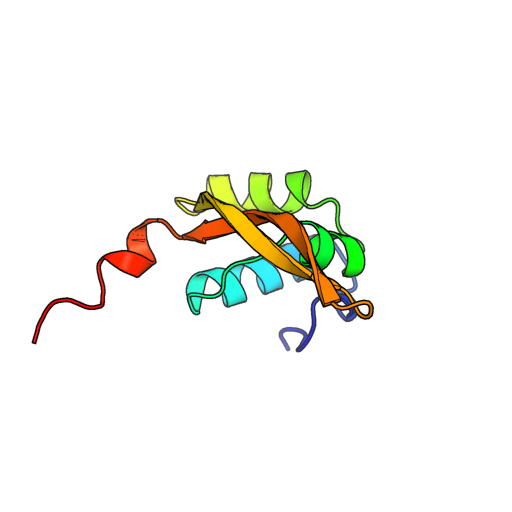 C CA . GLY A 1 73 ? -4.252 3.983 4.340 1.00 91.00 73 GLY A CA 1
ATOM 568 C C . GLY A 1 73 ? -5.271 3.008 3.769 1.00 91.00 73 GLY A C 1
ATOM 569 O O . GLY A 1 73 ? -6.460 3.309 3.657 1.00 91.00 73 GLY A O 1
ATOM 570 N N . TRP A 1 74 ? -4.794 1.824 3.408 1.00 93.31 74 TRP A N 1
ATOM 571 C CA . TRP A 1 74 ? -5.584 0.767 2.795 1.00 93.31 74 TRP A CA 1
ATOM 572 C C . TRP A 1 74 ? -5.203 -0.587 3.381 1.00 93.31 74 TRP A C 1
ATOM 574 O O . TRP A 1 74 ? -4.020 -0.884 3.562 1.00 93.31 74 TRP A O 1
ATOM 584 N N . LYS A 1 75 ? -6.219 -1.405 3.664 1.00 92.81 75 LYS A N 1
ATOM 585 C CA . LYS A 1 75 ? -6.077 -2.778 4.167 1.00 92.81 75 LYS A CA 1
ATOM 586 C C . LYS A 1 75 ? -7.117 -3.692 3.515 1.00 92.81 75 LYS A C 1
ATOM 588 O O . LYS A 1 75 ? -8.165 -3.216 3.073 1.00 92.81 75 LYS A O 1
ATOM 593 N N . LEU A 1 76 ? -6.856 -4.997 3.473 1.00 92.00 76 LEU A N 1
ATOM 594 C CA . LEU A 1 76 ? -7.866 -5.977 3.053 1.00 92.00 76 LEU A CA 1
ATOM 595 C C . LEU A 1 76 ? -8.986 -6.055 4.093 1.00 92.00 76 LEU A C 1
ATOM 597 O O . LEU A 1 76 ? -8.714 -6.116 5.293 1.00 92.00 76 LEU A O 1
ATOM 601 N N . ARG A 1 77 ? -10.249 -6.067 3.650 1.00 86.06 77 ARG A N 1
ATO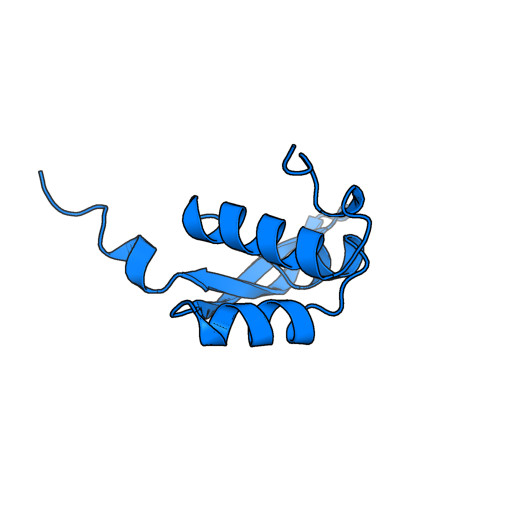M 602 C CA . ARG A 1 77 ? -11.400 -6.166 4.561 1.00 86.06 77 ARG A CA 1
ATOM 603 C C . ARG A 1 77 ? -11.467 -7.518 5.273 1.00 86.06 77 ARG A C 1
ATOM 605 O O . ARG A 1 77 ? -11.757 -7.568 6.461 1.00 86.06 77 ARG A O 1
ATOM 612 N N . ASN A 1 78 ? -11.096 -8.591 4.583 1.00 71.56 78 ASN A N 1
ATOM 613 C CA . ASN A 1 78 ? -11.222 -9.957 5.099 1.00 71.56 78 ASN A CA 1
ATOM 614 C C . ASN A 1 78 ? -10.100 -10.380 6.064 1.00 71.56 78 ASN A C 1
ATOM 616 O O . ASN A 1 78 ? -10.188 -11.449 6.657 1.00 71.56 78 ASN A O 1
ATOM 620 N N . HIS A 1 79 ? -9.062 -9.561 6.263 1.00 57.28 79 HIS A N 1
ATOM 621 C CA . HIS A 1 79 ? -7.936 -9.925 7.132 1.00 57.28 79 HIS A CA 1
ATOM 622 C C . HIS A 1 79 ? -8.229 -9.754 8.636 1.00 57.28 79 HIS A C 1
ATOM 624 O O . HIS A 1 79 ? -7.454 -10.228 9.461 1.00 57.28 79 HIS A O 1
ATOM 630 N N . GLU A 1 80 ? -9.350 -9.119 9.004 1.00 49.03 80 GLU A N 1
ATOM 631 C CA . GLU A 1 80 ? -9.839 -9.063 10.395 1.00 49.03 80 GLU A CA 1
ATOM 632 C C . GLU A 1 80 ? -10.683 -10.291 10.782 1.00 49.03 80 GLU A C 1
ATOM 634 O O . GLU A 1 80 ? -10.888 -10.536 11.966 1.00 49.03 80 GLU A O 1
ATOM 639 N N . ALA A 1 81 ? -11.120 -11.107 9.815 1.00 44.31 81 ALA A N 1
ATOM 640 C CA . ALA A 1 81 ? -11.955 -12.287 10.064 1.00 44.31 81 ALA A CA 1
ATOM 641 C C . ALA A 1 81 ? -11.156 -13.577 10.365 1.00 44.31 81 ALA A C 1
ATOM 643 O O . ALA A 1 81 ? -1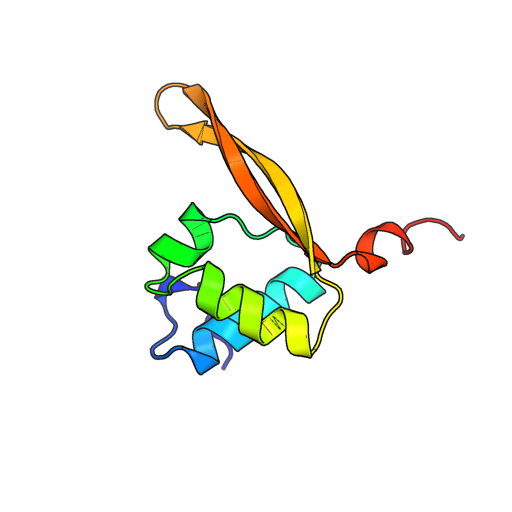1.752 -14.627 10.574 1.00 44.31 81 ALA A O 1
ATOM 644 N N . GLY A 1 82 ? -9.818 -13.515 10.383 1.00 40.78 82 GLY A N 1
ATOM 645 C CA . GLY A 1 82 ? -8.934 -14.681 10.546 1.00 40.78 82 GLY A CA 1
ATOM 646 C C . GLY A 1 82 ? -8.312 -14.868 11.936 1.00 40.78 82 GLY A C 1
ATOM 647 O O . GLY A 1 82 ? -7.424 -15.699 12.078 1.00 40.78 82 GLY A O 1
ATOM 648 N N . LEU A 1 83 ? -8.723 -14.092 12.947 1.00 42.28 83 LEU A N 1
ATOM 649 C CA . LEU A 1 83 ? -8.197 -14.170 14.326 1.00 42.28 83 LEU A CA 1
ATOM 650 C C . LEU A 1 83 ? -9.278 -14.486 15.375 1.00 42.28 83 LEU A C 1
ATOM 652 O O . LEU A 1 83 ? -9.145 -14.150 16.549 1.00 42.28 83 LEU A O 1
ATOM 656 N N . GLN A 1 84 ? -10.350 -15.160 14.964 1.00 42.25 84 GLN A N 1
ATOM 657 C CA . GLN A 1 84 ? -11.240 -15.881 15.872 1.00 42.25 84 GLN A CA 1
ATOM 658 C C . GLN A 1 84 ? -11.390 -17.313 15.356 1.00 42.25 84 GLN A C 1
ATOM 660 O O . GLN A 1 84 ? -11.610 -17.500 14.164 1.00 42.25 84 GLN A O 1
ATOM 665 N N . THR A 1 85 ? -11.306 -18.285 16.270 1.00 39.53 85 THR A N 1
ATOM 666 C CA . THR A 1 85 ? -11.122 -19.747 16.096 1.00 39.53 85 THR A CA 1
ATOM 667 C C . THR A 1 85 ? -9.641 -20.133 15.945 1.00 39.53 85 THR A C 1
ATOM 669 O O . THR A 1 85 ? -8.991 -19.748 14.985 1.00 39.53 85 THR A O 1
ATOM 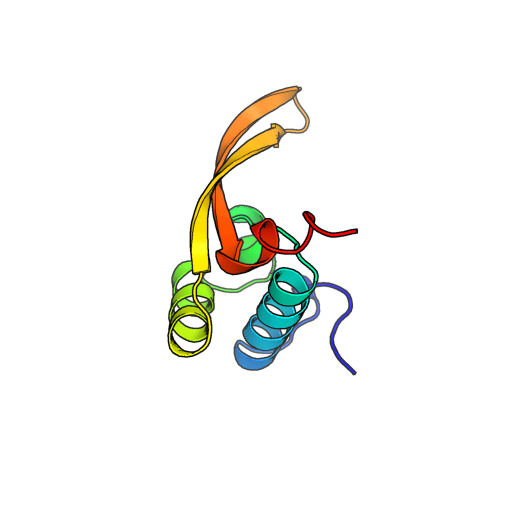672 N N . THR A 1 86 ? -8.998 -20.844 16.875 1.00 38.47 86 THR A N 1
ATOM 673 C CA . THR A 1 86 ? -9.466 -21.772 17.923 1.00 38.47 86 THR A CA 1
ATOM 674 C C . THR A 1 86 ? -8.441 -21.811 19.053 1.00 38.47 86 THR A C 1
ATOM 676 O O . THR A 1 86 ? -7.249 -21.583 18.746 1.00 38.47 86 THR A O 1
#